Protein AF-A0A3D0NYM0-F1 (afdb_monomer)

Mean predicted aligned error: 7.78 Å

Secondary structure (DSSP, 8-state):
------------TT----SS-SPPHHHHHHHHHHHHHHTTTS-----SGGGGTTTT-SS-----BTTTB-EE-TTSEEESBTTB----EETTTS-HHHHHHH-HHHHHHHH--S-GGGTT-TTHHHHTTS-HHHHHHHHS-SSS--TT-TT---

Sequence (154 aa):
MRQQQRDSVPALSVWKKPRRFTLSAENFQQLCRTAARLNKKGKVFCGRGLQFIPCRNKLIYHCSAGENLLIVLANGDVMPCRRIPLVIGNVRESDLLTLHQNAPVMQALRAVGIPQGCRSCTYADLCRGGSKCLAYAKTGRFDIPDPDCPLAVP

Solvent-accessible surface area (backbone atoms only — not comparable to full-atom values): 9172 Å² total; per-residue (Å²): 140,80,88,77,76,82,78,72,75,79,72,70,83,82,72,69,82,77,84,81,87,68,75,52,60,67,56,47,50,54,51,31,44,49,43,44,58,47,41,78,81,51,87,62,89,44,58,56,63,74,34,16,66,69,42,67,38,88,49,68,27,58,60,49,50,33,75,84,42,74,35,76,46,97,90,31,41,25,20,45,35,94,70,40,93,47,76,58,50,37,63,89,81,44,56,69,65,57,42,52,68,64,21,68,68,27,44,53,45,57,67,45,59,65,11,78,35,28,69,88,39,96,51,29,91,66,23,46,30,38,42,40,43,57,17,27,75,77,68,78,39,59,64,47,44,27,82,71,48,91,76,55,46,133

pLDDT: mean 85.37, std 17.88, range [28.14, 98.38]

Foldseek 3Di:
DDDDDPPPQPPPPPCPPDDDPDDALVRVLVVLLVLLVCVVPDDDDQQAFQSCPSNVDPRADADCQLPPDWDADPQQFIDSDPLAPDTQDGVVVDPPVCSSPPRPVSVQLVPQAQAPQCPPPPCRVPHSQTDQSQVCSVPVGSNHHNPSHPSGDD

Radius of gyration: 17.77 Å; Cα contacts (8 Å, |Δi|>4): 210; chains: 1; bounding box: 51×42×41 Å

Structure (mmCIF, N/CA/C/O backbone):
data_AF-A0A3D0NYM0-F1
#
_entry.id   AF-A0A3D0NYM0-F1
#
loop_
_atom_site.group_PDB
_atom_site.id
_atom_site.type_symbol
_atom_site.label_atom_id
_atom_site.label_alt_id
_atom_site.label_comp_id
_atom_site.label_asym_id
_atom_site.label_entity_id
_atom_site.label_seq_id
_atom_site.pdbx_PDB_ins_code
_atom_site.Cartn_x
_atom_site.Cartn_y
_atom_site.Cartn_z
_atom_site.occupancy
_atom_site.B_iso_or_equiv
_atom_site.auth_seq_id
_atom_site.auth_comp_id
_atom_site.auth_asym_id
_atom_site.auth_atom_id
_atom_site.pdbx_PDB_model_num
ATOM 1 N N . MET A 1 1 ? -28.185 -24.099 11.684 1.00 35.94 1 MET A N 1
ATOM 2 C CA . MET A 1 1 ? -27.397 -23.567 10.553 1.00 35.94 1 MET A CA 1
ATOM 3 C C . MET A 1 1 ? -27.891 -22.160 10.254 1.00 35.94 1 MET A C 1
ATOM 5 O O . MET A 1 1 ? -29.014 -22.021 9.795 1.00 35.94 1 MET A O 1
ATOM 9 N N . ARG A 1 2 ? -27.134 -21.118 10.614 1.00 28.14 2 ARG A N 1
ATOM 10 C CA . ARG A 1 2 ? -27.474 -19.726 10.282 1.00 28.14 2 ARG A CA 1
ATOM 11 C C . ARG A 1 2 ? -26.360 -19.172 9.402 1.00 28.14 2 ARG A C 1
ATOM 13 O O . ARG A 1 2 ? -25.242 -18.992 9.871 1.00 28.14 2 ARG A O 1
ATOM 20 N N . GLN A 1 3 ? -26.680 -18.956 8.128 1.00 34.88 3 GLN A N 1
ATOM 21 C CA . GLN A 1 3 ? -25.934 -18.084 7.228 1.00 34.88 3 GLN A CA 1
ATOM 22 C C . GLN A 1 3 ? -25.909 -16.689 7.875 1.00 34.88 3 GLN A C 1
ATOM 24 O O . GLN A 1 3 ? -26.923 -15.994 7.869 1.00 34.88 3 GLN A O 1
ATOM 29 N N . GLN A 1 4 ? -24.792 -16.291 8.484 1.00 36.72 4 GLN A N 1
ATOM 30 C CA . GLN A 1 4 ? -24.582 -14.892 8.845 1.00 36.72 4 GLN A CA 1
ATOM 31 C C . GLN A 1 4 ? -24.149 -14.148 7.587 1.00 36.72 4 GLN A C 1
ATOM 33 O O . GLN A 1 4 ? -23.123 -14.445 6.969 1.00 36.72 4 GLN A O 1
ATOM 38 N N . GLN A 1 5 ? -25.035 -13.247 7.175 1.00 33.34 5 GLN A N 1
ATOM 39 C CA . GLN A 1 5 ? -24.849 -12.285 6.108 1.00 33.34 5 GLN A CA 1
ATOM 40 C C . GLN A 1 5 ? -23.518 -11.557 6.302 1.00 33.34 5 GLN A C 1
ATOM 42 O O . GLN A 1 5 ? -23.164 -11.131 7.397 1.00 33.34 5 GLN A O 1
ATOM 47 N N . ARG A 1 6 ? -22.756 -11.462 5.210 1.00 34.91 6 ARG A N 1
ATOM 48 C CA . ARG A 1 6 ? -21.597 -10.580 5.112 1.00 34.91 6 ARG A CA 1
ATOM 49 C C . ARG A 1 6 ? -22.140 -9.161 5.155 1.00 34.91 6 ARG A C 1
ATOM 51 O O . ARG A 1 6 ? -22.515 -8.633 4.110 1.00 34.91 6 ARG A O 1
ATOM 58 N N . ASP A 1 7 ? -22.215 -8.584 6.344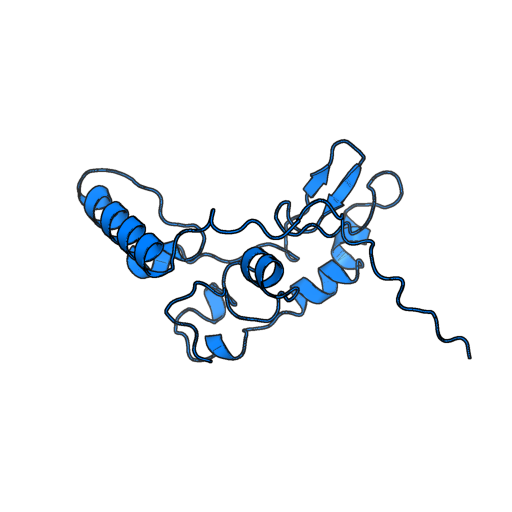 1.00 31.09 7 ASP A N 1
ATOM 59 C CA . ASP A 1 7 ? -22.544 -7.177 6.495 1.00 31.09 7 ASP A CA 1
ATOM 60 C C . ASP A 1 7 ? -21.427 -6.372 5.832 1.00 31.09 7 ASP A C 1
ATOM 62 O O . ASP A 1 7 ? -20.287 -6.279 6.293 1.00 31.09 7 ASP A O 1
ATOM 66 N N . SER A 1 8 ? -21.751 -5.885 4.639 1.00 37.03 8 SER A N 1
ATOM 67 C CA . SER A 1 8 ? -20.936 -4.981 3.856 1.00 37.03 8 SER A CA 1
ATOM 68 C C . SER A 1 8 ? -20.638 -3.751 4.703 1.00 37.03 8 SER A C 1
ATOM 70 O O . SER A 1 8 ? -21.551 -2.988 5.020 1.00 37.03 8 SER A O 1
ATOM 72 N N . VAL A 1 9 ? -19.362 -3.554 5.044 1.00 42.41 9 VAL A N 1
ATOM 73 C CA . VAL A 1 9 ? -18.856 -2.293 5.599 1.00 42.41 9 VAL A CA 1
ATOM 74 C C . VAL A 1 9 ? -19.424 -1.155 4.742 1.00 42.41 9 VAL A C 1
ATOM 76 O O . VAL A 1 9 ? -19.233 -1.198 3.520 1.00 42.41 9 VAL A O 1
ATOM 79 N N . PRO A 1 10 ? -20.137 -0.166 5.317 1.00 37.78 10 PRO A N 1
ATOM 80 C CA . PRO A 1 10 ? -20.707 0.913 4.530 1.00 37.78 10 PRO A CA 1
ATOM 81 C C . PRO A 1 10 ? -19.555 1.632 3.837 1.00 37.78 10 PRO A C 1
ATOM 83 O O . PRO A 1 10 ? -18.698 2.235 4.486 1.00 37.78 10 PRO A O 1
ATOM 86 N N . ALA A 1 11 ? -19.498 1.535 2.510 1.00 44.56 11 ALA A N 1
ATOM 87 C CA . ALA A 1 11 ? -18.585 2.343 1.729 1.00 44.56 11 ALA A CA 1
ATOM 88 C C . ALA A 1 11 ? -18.927 3.803 2.039 1.00 44.56 11 ALA A C 1
ATOM 90 O O . ALA A 1 11 ? -20.002 4.269 1.664 1.00 44.56 11 ALA A O 1
ATOM 91 N N . LEU A 1 12 ? -18.044 4.506 2.758 1.00 42.25 12 LEU A N 1
ATOM 92 C CA . LEU A 1 12 ? -18.159 5.945 2.974 1.00 42.25 12 LEU A CA 1
ATOM 93 C C . LEU A 1 12 ? -18.360 6.591 1.597 1.00 42.25 12 LEU A C 1
ATOM 95 O O . LEU A 1 12 ? -17.435 6.654 0.784 1.00 42.25 12 LEU A O 1
ATOM 99 N N . SER A 1 13 ? -19.587 7.038 1.329 1.00 41.91 13 SER A N 1
ATOM 100 C CA . SER A 1 13 ? -20.108 7.489 0.028 1.00 41.91 13 SER A CA 1
ATOM 101 C C . SER A 1 13 ? -19.487 8.801 -0.475 1.00 41.91 13 SER A C 1
ATOM 103 O O . SER A 1 13 ? -19.978 9.427 -1.413 1.00 41.91 13 SER A O 1
ATOM 105 N N . VAL A 1 14 ? -18.367 9.212 0.121 1.00 45.94 14 VAL A N 1
ATOM 106 C CA . VAL A 1 14 ? -17.684 10.487 -0.109 1.00 45.94 14 VAL A CA 1
ATOM 107 C C . VAL A 1 14 ? -16.816 10.460 -1.375 1.00 45.94 14 VAL A C 1
ATOM 109 O O . VAL A 1 14 ? -16.494 11.505 -1.932 1.00 45.94 14 VAL A O 1
ATOM 112 N N . TRP A 1 15 ? -16.489 9.284 -1.914 1.00 48.88 15 TRP A N 1
ATOM 113 C CA . TRP A 1 15 ? -15.604 9.160 -3.076 1.00 48.88 15 TRP A CA 1
ATOM 114 C C . TRP A 1 15 ? -16.383 8.898 -4.370 1.00 48.88 15 TRP A C 1
ATOM 116 O O . TRP A 1 15 ? -16.247 7.850 -5.002 1.00 48.88 15 TRP A O 1
ATOM 126 N N . LYS A 1 16 ? -17.181 9.879 -4.817 1.00 48.12 16 LYS A N 1
ATOM 127 C CA . LYS A 1 16 ? -17.563 9.953 -6.239 1.00 48.12 16 LYS A CA 1
ATOM 128 C C . LYS A 1 16 ? -16.262 9.984 -7.051 1.00 48.12 16 LYS A C 1
ATOM 130 O O . LYS A 1 16 ? -15.476 10.908 -6.870 1.00 48.12 16 LYS A O 1
ATOM 135 N N . LYS A 1 17 ? -16.016 8.962 -7.889 1.00 51.12 17 LYS A N 1
ATOM 136 C CA . LYS A 1 17 ? -14.792 8.780 -8.702 1.00 51.12 17 LYS A CA 1
ATOM 137 C C . LYS A 1 17 ? -14.268 10.130 -9.228 1.00 51.12 17 LYS A C 1
ATOM 139 O O . LYS A 1 17 ? -14.873 10.667 -10.161 1.00 51.12 17 LYS A O 1
ATOM 144 N N . PRO A 1 18 ? -13.164 10.684 -8.692 1.00 50.25 18 PRO A N 1
ATOM 145 C CA . PRO A 1 18 ? -12.623 11.923 -9.220 1.00 50.25 18 PRO A CA 1
ATOM 146 C C . PRO A 1 18 ? -12.050 11.637 -10.609 1.00 50.25 18 PRO A C 1
ATOM 148 O O . PRO A 1 18 ? -11.067 10.911 -10.767 1.00 50.25 18 PRO A O 1
ATOM 151 N N . ARG A 1 19 ? -12.685 12.193 -11.645 1.00 53.12 19 ARG A N 1
ATOM 152 C CA . ARG A 1 19 ? -12.086 12.249 -12.978 1.00 53.12 19 ARG A CA 1
ATOM 153 C C . ARG A 1 19 ? -10.853 13.167 -12.892 1.00 53.12 19 ARG A C 1
ATOM 155 O O . ARG A 1 19 ? -10.998 14.355 -12.649 1.00 53.12 19 ARG A O 1
ATOM 162 N N . ARG A 1 20 ? -9.662 12.586 -13.110 1.00 58.66 20 ARG A N 1
ATOM 163 C CA . ARG A 1 20 ? -8.364 13.234 -13.424 1.00 58.66 20 ARG A CA 1
ATOM 164 C C . ARG A 1 20 ? -7.761 14.211 -12.389 1.00 58.66 20 ARG A C 1
ATOM 166 O O . ARG A 1 20 ? -7.543 15.375 -12.690 1.00 58.66 20 ARG A O 1
ATOM 173 N N . PHE A 1 21 ? -7.315 13.695 -11.241 1.00 66.88 21 PHE A N 1
ATOM 174 C CA . PHE A 1 21 ? -6.239 14.335 -10.446 1.00 66.88 21 PHE A CA 1
ATOM 175 C C . PHE A 1 21 ? -4.986 13.453 -10.295 1.00 66.88 21 PHE A C 1
ATOM 177 O O . PHE A 1 21 ? -4.089 13.754 -9.513 1.00 66.88 21 PHE A O 1
ATOM 184 N N . THR A 1 22 ? -4.906 12.347 -11.037 1.00 70.50 22 THR A N 1
ATOM 185 C CA . THR A 1 22 ? -3.742 11.453 -11.043 1.00 70.50 22 THR A CA 1
ATOM 186 C C . THR A 1 22 ? -2.869 11.738 -12.258 1.00 70.50 22 THR A C 1
ATOM 188 O O . THR A 1 22 ? -3.387 11.889 -13.366 1.00 70.50 22 THR A O 1
ATOM 191 N N . LEU A 1 23 ? -1.549 11.767 -12.068 1.00 78.19 23 LEU A N 1
ATOM 192 C CA . LEU A 1 23 ? -0.608 11.762 -13.188 1.00 78.19 23 LEU A CA 1
ATOM 193 C C . LEU A 1 23 ? -0.823 10.496 -14.028 1.00 78.19 23 LEU A C 1
ATOM 195 O O . LEU A 1 23 ? -1.108 9.431 -13.481 1.00 78.19 23 LEU A O 1
ATOM 199 N N . SER A 1 24 ? -0.675 10.607 -15.350 1.00 81.94 24 SER A N 1
ATOM 200 C CA . SER A 1 24 ? -0.509 9.418 -16.187 1.00 81.94 24 SER A CA 1
ATOM 201 C C . SER A 1 24 ? 0.785 8.696 -15.797 1.00 81.94 24 SER A C 1
ATOM 203 O O . SER A 1 24 ? 1.708 9.314 -15.256 1.00 81.94 24 SER A O 1
ATOM 205 N N . ALA A 1 25 ? 0.879 7.401 -16.106 1.00 79.38 25 ALA A N 1
ATOM 206 C CA . ALA A 1 25 ? 2.110 6.641 -15.899 1.00 79.38 25 ALA A CA 1
ATOM 207 C C . ALA A 1 25 ? 3.311 7.311 -16.597 1.00 79.38 25 ALA A C 1
ATOM 209 O O . ALA A 1 25 ? 4.387 7.421 -16.012 1.00 79.38 25 ALA A O 1
ATOM 210 N N . GLU A 1 26 ? 3.106 7.844 -17.804 1.00 83.62 26 GLU A N 1
ATOM 211 C CA . GLU A 1 26 ? 4.118 8.589 -18.560 1.00 83.62 26 GLU A CA 1
ATOM 212 C C . GLU A 1 26 ? 4.565 9.870 -17.836 1.00 83.62 26 GLU A C 1
ATOM 214 O O . GLU A 1 26 ? 5.760 10.065 -17.600 1.00 83.62 26 GLU A O 1
ATOM 219 N N . ASN A 1 27 ? 3.620 10.703 -17.385 1.00 87.12 27 ASN A N 1
ATOM 220 C CA . ASN A 1 27 ? 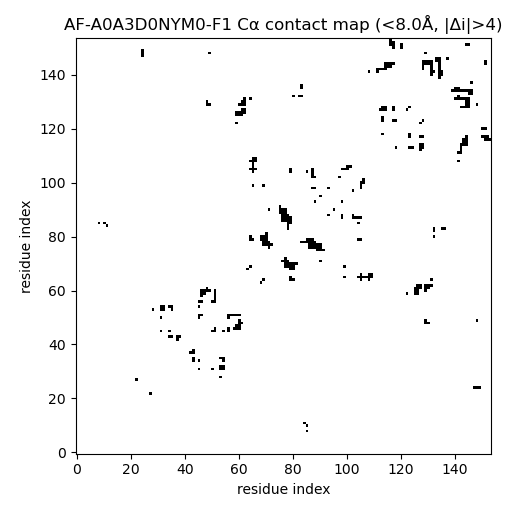3.936 11.935 -16.657 1.00 87.12 27 ASN A CA 1
ATOM 221 C C . ASN A 1 27 ? 4.650 11.639 -15.332 1.00 87.12 27 ASN A C 1
ATOM 223 O O . ASN A 1 27 ? 5.583 12.349 -14.951 1.00 87.12 27 ASN A O 1
ATOM 227 N N . PHE A 1 28 ? 4.245 10.577 -14.632 1.00 86.94 28 PHE A N 1
ATOM 228 C CA . PHE A 1 28 ? 4.906 10.144 -13.407 1.00 86.94 28 PHE A CA 1
ATOM 229 C C . PHE A 1 28 ? 6.351 9.697 -13.667 1.00 86.94 28 PHE A C 1
ATOM 231 O O . PHE A 1 28 ? 7.265 10.098 -12.940 1.00 86.94 28 PHE A O 1
ATOM 238 N N . GLN A 1 29 ? 6.591 8.925 -14.730 1.00 85.81 29 GLN A N 1
ATOM 239 C CA . GLN A 1 29 ? 7.946 8.541 -15.127 1.00 85.81 29 GLN A CA 1
ATOM 240 C C . GLN A 1 29 ? 8.799 9.759 -15.489 1.00 85.81 29 GLN A C 1
ATOM 242 O O . GLN A 1 29 ? 9.949 9.845 -15.051 1.00 85.81 29 GLN A O 1
ATOM 247 N N . GLN A 1 30 ? 8.249 10.714 -16.240 1.00 89.56 30 GLN A N 1
ATOM 248 C CA . GLN A 1 30 ? 8.964 11.926 -16.635 1.00 89.56 30 GLN A CA 1
ATOM 249 C C . GLN A 1 30 ? 9.343 12.794 -15.425 1.00 89.56 30 GLN A C 1
ATOM 251 O O . GLN A 1 30 ? 10.480 13.275 -15.333 1.00 89.56 30 GLN A O 1
ATOM 256 N N . LEU A 1 31 ? 8.433 12.934 -14.454 1.00 89.56 31 LEU A N 1
ATOM 257 C CA . LEU A 1 31 ? 8.703 13.606 -13.181 1.00 89.56 31 LEU A CA 1
ATOM 258 C C . LEU A 1 31 ? 9.873 12.939 -12.447 1.00 89.56 31 LEU A C 1
ATOM 260 O O . LEU A 1 31 ? 10.806 13.617 -12.014 1.00 89.56 31 LEU A O 1
ATOM 264 N N . CYS A 1 32 ? 9.868 11.609 -12.352 1.00 89.06 32 CYS A N 1
ATOM 265 C CA . CYS A 1 32 ? 10.930 10.882 -11.666 1.00 89.06 32 CYS A CA 1
ATOM 266 C C . CYS A 1 32 ? 12.283 10.984 -12.386 1.00 89.06 32 CYS A C 1
ATOM 268 O O . CYS A 1 32 ? 13.305 11.195 -11.738 1.00 89.06 32 CYS A O 1
ATOM 270 N N . ARG A 1 33 ? 12.318 10.906 -13.724 1.00 88.25 33 ARG A N 1
ATOM 271 C CA . ARG A 1 33 ? 13.557 11.121 -14.499 1.00 88.25 33 ARG A CA 1
ATOM 272 C C . ARG A 1 33 ? 14.116 12.527 -14.272 1.00 88.25 33 ARG A C 1
ATOM 274 O O . ARG A 1 33 ? 15.326 12.702 -14.130 1.00 88.25 33 ARG A O 1
ATOM 281 N N . THR A 1 34 ? 13.235 13.521 -14.176 1.00 91.06 34 THR A N 1
ATOM 282 C CA . THR A 1 34 ? 13.617 14.899 -13.844 1.00 91.06 34 THR A CA 1
ATOM 283 C C . THR A 1 34 ? 14.206 14.986 -12.437 1.00 91.06 34 THR A C 1
ATOM 285 O O . THR A 1 34 ? 15.294 15.537 -12.270 1.00 91.06 34 THR A O 1
ATOM 288 N N . ALA A 1 35 ? 13.557 14.378 -11.440 1.00 89.44 35 ALA A N 1
ATOM 289 C CA . ALA A 1 35 ? 14.069 14.295 -10.072 1.00 89.44 35 ALA A CA 1
ATOM 290 C C . ALA A 1 35 ? 15.446 13.608 -10.006 1.00 89.44 35 ALA A C 1
ATOM 292 O O . ALA A 1 35 ? 16.368 14.120 -9.370 1.00 89.44 35 ALA A O 1
ATOM 293 N N . ALA A 1 36 ? 15.630 12.502 -10.731 1.00 86.56 36 ALA A N 1
ATOM 294 C CA . ALA A 1 36 ? 16.910 11.806 -10.837 1.00 86.56 36 ALA A CA 1
ATOM 295 C C . ALA A 1 36 ? 18.010 12.689 -11.455 1.00 86.56 36 ALA A C 1
ATOM 297 O O . ALA A 1 36 ? 19.154 12.665 -11.002 1.00 86.56 36 ALA A O 1
ATOM 298 N N . ARG A 1 37 ? 17.675 13.524 -12.452 1.00 88.88 37 ARG A N 1
ATOM 299 C CA . ARG A 1 37 ? 18.613 14.503 -13.027 1.00 88.88 37 ARG A CA 1
ATOM 300 C C . ARG A 1 37 ? 18.994 15.585 -12.016 1.00 88.88 37 ARG A C 1
ATOM 302 O O . ARG A 1 37 ? 20.169 15.938 -11.932 1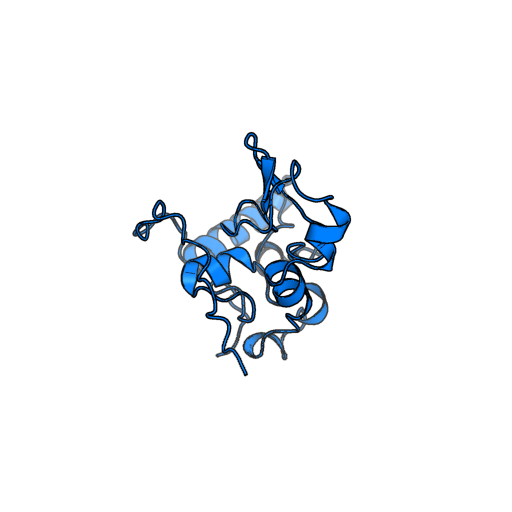.00 88.88 37 ARG A O 1
ATOM 309 N N . LEU A 1 38 ? 18.025 16.100 -11.257 1.00 89.50 38 LEU A N 1
ATOM 310 C CA . LEU A 1 38 ? 18.255 17.114 -10.221 1.00 89.50 38 LEU A CA 1
ATOM 311 C C . LEU A 1 38 ? 19.118 16.579 -9.071 1.00 89.50 38 LEU A C 1
ATOM 313 O O . LEU A 1 38 ? 19.959 17.311 -8.556 1.00 89.50 38 LEU A O 1
ATOM 317 N N . ASN A 1 39 ? 19.001 15.290 -8.744 1.00 85.81 39 ASN A N 1
ATOM 318 C CA . ASN A 1 39 ? 19.834 14.619 -7.743 1.00 85.81 39 ASN A CA 1
ATOM 319 C C . ASN A 1 39 ? 21.344 14.620 -8.052 1.00 85.81 39 ASN A C 1
ATOM 321 O O . ASN A 1 39 ? 22.145 14.353 -7.165 1.00 85.81 39 ASN A O 1
ATOM 325 N N . LYS A 1 40 ? 21.765 14.966 -9.279 1.00 86.25 40 LYS A N 1
ATOM 326 C CA . LYS A 1 40 ? 23.188 15.199 -9.594 1.00 86.25 40 LYS A CA 1
ATOM 327 C C . LYS A 1 40 ? 23.744 16.478 -8.957 1.00 86.25 40 LYS A C 1
ATOM 329 O O . LYS A 1 40 ? 24.954 16.612 -8.837 1.00 86.25 40 LYS A O 1
ATOM 334 N N . LYS A 1 41 ? 22.872 17.434 -8.623 1.00 89.00 41 LYS A N 1
ATOM 335 C CA . LYS A 1 41 ? 23.226 18.776 -8.127 1.00 89.00 41 LYS A CA 1
ATOM 336 C C . LYS A 1 41 ? 22.587 19.115 -6.773 1.00 89.00 41 LYS A C 1
ATOM 338 O O . LYS A 1 41 ? 22.860 20.174 -6.226 1.00 89.00 41 LYS A O 1
ATOM 343 N N . GLY A 1 42 ? 21.726 18.249 -6.244 1.00 85.50 42 GLY A N 1
ATOM 344 C CA . GLY A 1 42 ? 20.985 18.464 -5.002 1.00 85.50 42 GLY A CA 1
ATOM 345 C C . GLY A 1 42 ? 20.421 17.157 -4.449 1.00 85.50 42 GLY A C 1
ATOM 346 O O . GLY A 1 42 ? 20.811 16.081 -4.893 1.00 85.50 42 GLY A O 1
ATOM 347 N N . LYS A 1 43 ? 19.500 17.240 -3.482 1.00 84.19 43 LYS A N 1
ATOM 348 C CA . LYS A 1 43 ? 18.850 16.068 -2.871 1.00 84.19 43 LYS A CA 1
ATOM 349 C C . LYS A 1 43 ? 17.330 16.143 -3.020 1.00 84.19 43 LYS A C 1
ATOM 351 O O . LYS A 1 43 ? 16.649 16.803 -2.244 1.00 84.19 43 LYS A O 1
ATOM 356 N N . VAL A 1 44 ? 16.802 15.432 -4.008 1.00 86.69 44 VAL A N 1
ATO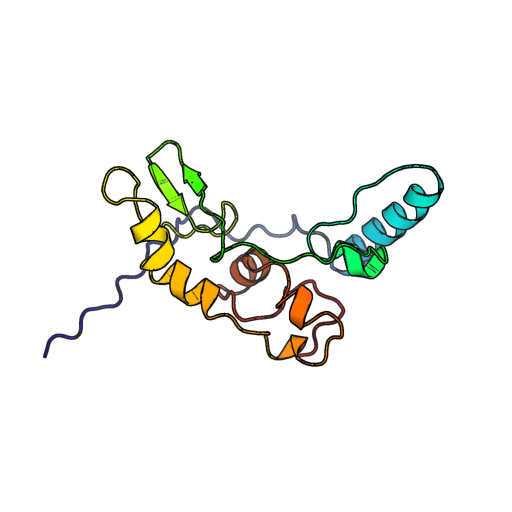M 357 C CA . VAL A 1 44 ? 15.385 15.099 -4.173 1.00 86.69 44 VAL A CA 1
ATOM 358 C C . VAL A 1 44 ? 15.166 13.676 -3.667 1.00 86.69 44 VAL A C 1
ATOM 360 O O . VAL A 1 44 ? 15.703 12.710 -4.212 1.00 86.69 44 VAL A O 1
ATOM 363 N N . PHE A 1 45 ? 14.374 13.526 -2.610 1.00 84.38 45 PHE A N 1
ATOM 364 C CA . PHE A 1 45 ? 14.088 12.215 -2.039 1.00 84.38 45 PHE A CA 1
ATOM 365 C C . PHE A 1 45 ? 13.199 11.381 -2.974 1.00 84.38 45 PHE A C 1
ATOM 367 O O . PHE A 1 45 ? 12.120 11.824 -3.362 1.00 84.38 45 PHE A O 1
ATOM 374 N N . CYS A 1 46 ? 13.639 10.162 -3.307 1.00 84.38 46 CYS A N 1
ATOM 375 C CA . CYS A 1 46 ? 12.948 9.267 -4.245 1.00 84.38 46 CYS A CA 1
ATOM 376 C C . CYS A 1 46 ? 12.668 7.868 -3.665 1.00 84.38 46 CYS A C 1
ATOM 378 O O . CYS A 1 46 ? 12.845 6.863 -4.351 1.00 84.38 46 CYS A O 1
ATOM 380 N N . GLY A 1 47 ? 12.335 7.774 -2.374 1.00 82.69 47 GLY A N 1
ATOM 381 C CA . GLY A 1 47 ? 12.184 6.501 -1.643 1.00 82.69 47 GLY A CA 1
ATOM 382 C C . GLY A 1 47 ? 10.740 6.044 -1.402 1.00 82.69 47 GLY A C 1
ATOM 383 O O . GLY A 1 47 ? 10.492 5.240 -0.507 1.00 82.69 47 GLY A O 1
ATOM 384 N N . ARG A 1 48 ? 9.753 6.602 -2.112 1.00 84.75 48 ARG A N 1
ATOM 385 C CA . ARG A 1 48 ? 8.324 6.308 -1.893 1.00 84.75 48 ARG A CA 1
ATOM 386 C C . ARG A 1 48 ? 7.635 5.901 -3.189 1.00 84.75 48 ARG A C 1
ATOM 388 O O . ARG A 1 48 ? 7.950 6.427 -4.254 1.00 84.75 48 ARG A O 1
ATOM 395 N N . GLY A 1 49 ? 6.642 5.019 -3.074 1.00 88.75 49 GLY A N 1
ATOM 396 C CA . GLY A 1 49 ? 5.893 4.518 -4.224 1.00 88.75 49 GLY A CA 1
ATOM 397 C C . GLY A 1 49 ? 6.827 3.895 -5.259 1.00 88.75 49 GLY A C 1
ATOM 398 O O . GLY A 1 49 ? 7.815 3.262 -4.915 1.00 88.75 49 GLY A O 1
ATOM 399 N N . LEU A 1 50 ? 6.556 4.133 -6.536 1.00 91.50 50 LEU A N 1
ATOM 400 C CA . LEU A 1 50 ? 7.315 3.543 -7.640 1.00 91.50 50 LEU A CA 1
ATOM 401 C C . LEU A 1 50 ? 8.568 4.342 -8.039 1.00 91.50 50 LEU A C 1
ATOM 403 O O . LEU A 1 50 ? 9.214 4.005 -9.024 1.00 91.50 50 LEU A O 1
ATOM 407 N N . GLN A 1 51 ? 8.934 5.395 -7.297 1.00 90.81 51 GLN A N 1
ATOM 408 C CA . GLN A 1 51 ? 10.026 6.312 -7.671 1.00 90.81 51 GLN A CA 1
ATOM 409 C C . GLN A 1 51 ? 11.404 5.637 -7.702 1.00 90.81 51 GLN A C 1
ATOM 411 O O . GLN A 1 51 ? 12.286 6.077 -8.438 1.00 90.81 51 GLN A O 1
ATOM 416 N N . PHE A 1 52 ? 11.597 4.556 -6.942 1.00 90.00 52 PHE A N 1
ATOM 417 C CA . PHE A 1 52 ? 12.870 3.838 -6.898 1.00 90.00 52 PHE A CA 1
ATOM 418 C C . PHE A 1 52 ? 13.254 3.214 -8.249 1.00 90.00 52 PHE A C 1
ATOM 420 O O . PHE A 1 52 ? 14.444 3.094 -8.529 1.00 90.00 52 PHE A O 1
ATOM 427 N N . ILE A 1 53 ? 12.270 2.892 -9.101 1.00 89.25 53 ILE A N 1
ATOM 428 C CA . ILE A 1 53 ? 12.477 2.311 -10.435 1.00 89.25 53 ILE A CA 1
ATOM 429 C C . ILE A 1 53 ? 13.168 3.331 -11.367 1.00 89.25 53 ILE A C 1
ATOM 431 O O . ILE A 1 53 ? 14.325 3.121 -11.737 1.00 89.25 53 ILE A O 1
ATOM 435 N N . PRO A 1 54 ? 12.537 4.470 -11.730 1.00 87.62 54 PRO A N 1
ATOM 436 C CA . PRO A 1 54 ? 13.143 5.463 -12.617 1.00 87.62 54 PRO A CA 1
ATOM 437 C C . PRO A 1 54 ? 14.325 6.208 -11.986 1.00 87.62 54 PRO A C 1
ATOM 439 O O . PRO A 1 54 ? 15.238 6.603 -12.707 1.00 87.62 54 PRO A O 1
ATOM 442 N N . CYS A 1 55 ? 14.340 6.400 -10.662 1.00 85.75 55 CYS A N 1
ATOM 443 C CA . CYS A 1 55 ? 15.437 7.093 -9.982 1.00 85.75 55 CYS A CA 1
ATOM 444 C C . CYS A 1 55 ? 16.612 6.175 -9.617 1.00 85.75 55 CYS A C 1
ATOM 446 O O . CYS A 1 55 ? 17.588 6.669 -9.056 1.00 85.75 55 CYS A O 1
ATOM 448 N N . ARG A 1 56 ? 16.529 4.865 -9.911 1.00 83.31 56 ARG A N 1
ATOM 449 C CA . ARG A 1 56 ? 17.522 3.840 -9.528 1.00 83.31 56 ARG A CA 1
ATOM 450 C C . ARG A 1 56 ? 17.931 3.947 -8.054 1.00 83.31 56 ARG A C 1
ATOM 452 O O . ARG A 1 56 ? 19.110 3.894 -7.707 1.00 83.31 56 ARG A O 1
ATOM 459 N N . ASN A 1 57 ? 16.944 4.155 -7.186 1.00 81.94 57 ASN A N 1
ATOM 460 C CA . ASN A 1 57 ? 17.181 4.308 -5.756 1.00 81.94 57 ASN A CA 1
ATOM 461 C C . ASN A 1 57 ? 17.429 2.934 -5.121 1.00 81.94 57 ASN A C 1
ATOM 463 O O . ASN A 1 57 ? 16.723 1.976 -5.424 1.00 81.94 57 ASN A O 1
ATOM 467 N N . LYS A 1 58 ? 18.398 2.849 -4.204 1.00 82.56 58 LYS A N 1
ATOM 468 C CA . LYS A 1 58 ? 18.659 1.632 -3.419 1.00 82.56 58 LYS A CA 1
ATOM 469 C C . LYS A 1 58 ? 17.542 1.340 -2.413 1.00 82.56 58 LYS A C 1
ATOM 471 O O . LYS A 1 58 ? 17.349 0.194 -2.028 1.00 82.56 58 LYS A O 1
ATOM 476 N N . LEU A 1 59 ? 16.808 2.371 -1.988 1.00 88.25 59 LEU A N 1
ATOM 477 C CA . LEU A 1 59 ? 15.666 2.229 -1.089 1.00 88.25 59 LEU A CA 1
ATOM 478 C C . LEU A 1 59 ? 14.413 1.863 -1.889 1.00 88.25 59 LEU A C 1
ATOM 480 O O . LEU A 1 59 ? 13.769 2.729 -2.487 1.00 88.25 59 LEU A O 1
ATOM 484 N N . ILE A 1 60 ? 14.089 0.571 -1.889 1.00 92.50 60 ILE A N 1
ATOM 485 C CA . ILE A 1 60 ? 12.881 0.018 -2.505 1.00 92.50 60 ILE A CA 1
ATOM 486 C C . ILE A 1 60 ? 11.677 0.30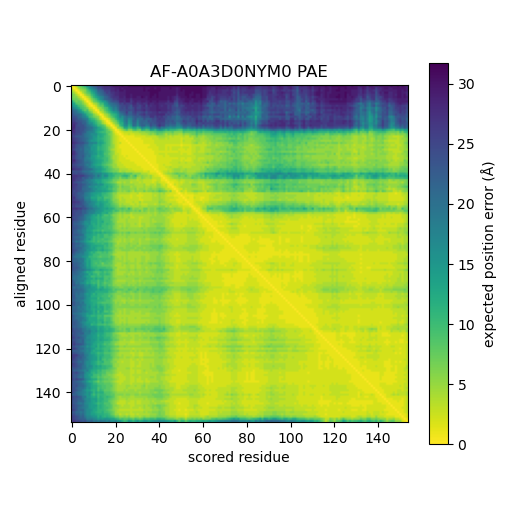3 -1.605 1.00 92.50 60 ILE A C 1
ATOM 488 O O . ILE A 1 60 ? 11.739 0.142 -0.387 1.00 92.50 60 ILE A O 1
ATOM 492 N N . TYR A 1 61 ? 10.574 0.750 -2.201 1.00 93.69 61 TYR A N 1
ATOM 493 C CA . TYR A 1 61 ? 9.349 1.018 -1.458 1.00 93.69 61 TYR A CA 1
ATOM 494 C C . TYR A 1 61 ? 8.593 -0.277 -1.158 1.00 93.69 61 TYR A C 1
ATOM 496 O O . TYR A 1 61 ? 8.271 -1.021 -2.078 1.00 93.69 61 TYR A O 1
ATOM 504 N N . HIS A 1 62 ? 8.220 -0.462 0.108 1.00 93.56 62 HIS A N 1
ATOM 505 C CA . HIS A 1 62 ? 7.288 -1.490 0.571 1.00 93.56 62 HIS A CA 1
ATOM 506 C C . HIS A 1 62 ? 6.092 -0.839 1.271 1.00 93.56 62 HIS A C 1
ATOM 508 O O . HIS A 1 62 ? 6.230 0.167 1.978 1.00 93.56 62 HIS A O 1
ATOM 514 N N . CYS A 1 63 ? 4.895 -1.385 1.064 1.00 94.81 63 CYS A N 1
ATOM 515 C CA . CYS A 1 63 ? 3.680 -0.862 1.678 1.00 94.81 63 CYS A CA 1
ATOM 516 C C . CYS A 1 63 ? 3.438 -1.492 3.057 1.00 94.81 63 CYS A C 1
ATOM 518 O O . CYS A 1 63 ? 3.096 -2.661 3.150 1.00 94.81 63 CYS A O 1
ATOM 520 N N . SER A 1 64 ? 3.500 -0.675 4.110 1.00 94.62 64 SER A N 1
ATOM 521 C CA . SER A 1 64 ? 3.297 -1.075 5.514 1.00 94.62 64 SER A CA 1
ATOM 522 C C . SER A 1 64 ? 1.856 -1.421 5.931 1.00 94.62 64 SER A C 1
ATOM 524 O O . SER A 1 64 ? 1.624 -1.789 7.083 1.00 94.62 64 SER A O 1
ATOM 526 N N . ALA A 1 65 ? 0.862 -1.237 5.055 1.00 95.62 65 ALA A N 1
ATOM 527 C CA . ALA A 1 65 ? -0.544 -1.450 5.409 1.00 95.62 65 ALA A CA 1
ATOM 528 C C . ALA A 1 65 ? -0.806 -2.930 5.736 1.00 95.62 65 ALA A C 1
ATOM 530 O O . ALA A 1 65 ? -0.532 -3.798 4.910 1.00 95.62 65 ALA A O 1
ATOM 531 N N . GLY A 1 66 ? -1.351 -3.198 6.926 1.00 94.31 66 GLY A N 1
ATOM 532 C CA . GLY A 1 66 ? -1.560 -4.554 7.449 1.00 94.31 66 GLY A CA 1
ATOM 533 C C . GLY A 1 66 ? -0.402 -5.098 8.296 1.00 94.31 66 GLY A C 1
ATOM 534 O O . GLY A 1 66 ? -0.620 -6.016 9.084 1.00 94.31 66 GLY A O 1
ATOM 535 N N . GLU A 1 67 ? 0.800 -4.521 8.189 1.00 94.00 67 GLU A N 1
ATOM 536 C CA . GLU A 1 67 ? 2.000 -5.002 8.891 1.00 94.00 67 GLU A CA 1
ATOM 537 C C . GLU A 1 67 ? 2.272 -4.208 10.171 1.00 94.00 67 GLU A C 1
ATOM 539 O O . GLU A 1 67 ? 2.111 -4.736 11.263 1.00 94.00 67 GLU A O 1
ATOM 544 N N . ASN A 1 68 ? 2.636 -2.931 10.067 1.00 93.75 68 ASN A N 1
ATOM 545 C CA . ASN A 1 68 ? 3.045 -2.105 11.213 1.00 93.75 68 ASN A CA 1
ATOM 546 C C . ASN A 1 68 ? 2.453 -0.687 11.169 1.00 93.75 68 ASN A C 1
ATOM 548 O O . ASN A 1 68 ? 3.023 0.255 11.715 1.00 93.75 68 ASN A O 1
ATOM 552 N N . LEU A 1 69 ? 1.305 -0.534 10.504 1.00 95.38 69 LEU A N 1
ATOM 553 C CA . LEU A 1 69 ? 0.597 0.734 10.370 1.00 95.38 69 LEU A CA 1
ATOM 554 C C . LEU A 1 69 ? -0.843 0.613 10.871 1.00 95.38 69 LEU A C 1
ATOM 556 O O . LEU A 1 69 ? -1.590 -0.253 10.419 1.00 95.38 69 LEU A O 1
ATOM 560 N N . LEU A 1 70 ? -1.228 1.550 11.734 1.00 97.00 70 LEU A N 1
ATOM 561 C CA . LEU A 1 70 ? -2.606 1.868 12.095 1.00 97.00 70 LEU A CA 1
ATOM 562 C C . LEU A 1 70 ? -2.770 3.385 12.089 1.00 97.00 70 LEU A C 1
ATOM 564 O O . LEU A 1 70 ? -1.832 4.118 12.401 1.00 97.00 70 LEU A O 1
ATOM 568 N N . ILE A 1 71 ? -3.962 3.851 11.744 1.00 97.56 71 ILE A N 1
ATOM 569 C CA . ILE A 1 71 ? -4.351 5.257 11.816 1.00 97.56 71 ILE A CA 1
ATOM 570 C C . ILE A 1 71 ? -5.552 5.357 12.736 1.00 97.56 71 ILE A C 1
ATOM 572 O O . ILE A 1 71 ? -6.518 4.633 12.525 1.00 97.56 71 ILE A O 1
ATOM 576 N N . VAL A 1 72 ? -5.494 6.264 13.706 1.00 97.62 72 VAL A N 1
ATOM 577 C CA . VAL A 1 72 ? -6.619 6.601 14.580 1.00 97.62 72 VAL A CA 1
ATOM 578 C C . VAL A 1 72 ? -7.117 7.987 14.186 1.00 97.62 72 VAL A C 1
ATOM 580 O O . VAL A 1 72 ? -6.336 8.940 14.132 1.00 97.62 72 VAL A O 1
ATOM 583 N N . LEU A 1 73 ? -8.397 8.095 13.853 1.00 97.12 73 LEU A N 1
ATOM 584 C CA . LEU A 1 73 ? -9.056 9.360 13.549 1.00 97.12 73 LEU A CA 1
ATOM 585 C C . LEU A 1 73 ? -9.496 10.068 14.839 1.00 97.12 73 LEU A C 1
ATOM 587 O O . LEU A 1 73 ? -9.571 9.464 15.906 1.00 97.12 73 LEU A O 1
ATOM 591 N N . ALA A 1 74 ? -9.827 11.360 14.752 1.00 97.19 74 ALA A N 1
ATOM 592 C CA . ALA A 1 74 ? -10.243 12.154 15.917 1.00 97.19 74 ALA A CA 1
ATOM 593 C C . ALA A 1 74 ? -11.518 11.614 16.600 1.00 97.19 74 ALA A C 1
ATOM 595 O O . ALA A 1 74 ? -11.682 11.727 17.814 1.00 97.19 74 ALA A O 1
ATOM 596 N N . ASN A 1 75 ? -12.405 10.973 15.835 1.00 96.94 75 ASN A N 1
ATOM 597 C CA . ASN A 1 75 ? -13.589 10.286 16.354 1.00 96.94 75 ASN A CA 1
ATOM 598 C C . ASN A 1 75 ? -13.275 8.887 16.920 1.00 96.94 75 ASN A C 1
ATOM 600 O O . ASN A 1 75 ? -14.191 8.196 17.350 1.00 96.94 75 ASN A O 1
ATOM 604 N N . GLY A 1 76 ? -12.009 8.473 16.972 1.00 97.88 76 GLY A N 1
ATOM 605 C CA . GLY A 1 76 ? -11.554 7.183 17.492 1.00 97.88 76 GLY A CA 1
ATOM 606 C C . GLY A 1 76 ? -11.560 6.032 16.487 1.00 97.88 76 GLY A C 1
ATOM 607 O O . GLY A 1 76 ? -11.091 4.950 16.838 1.00 97.88 76 GLY A O 1
ATOM 608 N N . ASP A 1 77 ? -12.044 6.238 15.260 1.00 98.19 77 ASP A N 1
ATOM 609 C CA . ASP A 1 77 ? -12.053 5.179 14.250 1.00 98.19 77 ASP A CA 1
ATOM 610 C C . ASP A 1 77 ? -10.631 4.782 13.871 1.00 98.19 77 ASP A C 1
ATOM 612 O O . ASP A 1 77 ? -9.752 5.626 13.678 1.00 98.19 77 ASP A O 1
ATOM 616 N N . VAL A 1 78 ? -10.420 3.479 13.726 1.00 98.19 78 VAL A N 1
ATOM 617 C CA . VAL A 1 78 ? -9.136 2.886 13.379 1.00 98.19 78 VAL A CA 1
ATOM 618 C C . VAL A 1 78 ? -9.167 2.409 11.937 1.00 98.19 78 VAL A C 1
ATOM 620 O O . VAL A 1 78 ? -10.135 1.799 11.489 1.00 98.19 78 VAL A O 1
ATOM 623 N N . MET A 1 79 ? -8.089 2.663 11.200 1.00 97.75 79 MET A N 1
ATOM 624 C CA . MET A 1 79 ? -7.929 2.285 9.796 1.00 97.75 79 MET A CA 1
ATOM 625 C C . MET A 1 79 ? -6.543 1.668 9.548 1.00 97.75 79 MET A C 1
ATOM 627 O O . MET A 1 79 ? -5.573 2.070 10.194 1.00 97.75 79 MET A O 1
ATOM 631 N N . PRO A 1 80 ? -6.383 0.772 8.554 1.00 96.75 80 PRO A N 1
ATOM 632 C CA . PRO A 1 80 ? -5.087 0.164 8.229 1.00 96.75 80 PRO A CA 1
ATOM 633 C C . PRO A 1 80 ? -4.123 1.150 7.548 1.00 96.75 80 PRO A C 1
ATOM 635 O O . PRO A 1 80 ? -2.907 0.970 7.531 1.00 96.75 80 PRO A O 1
ATOM 638 N N . CYS A 1 81 ? -4.668 2.186 6.907 1.00 95.94 81 CYS A N 1
ATOM 639 C CA . CYS A 1 81 ? -3.931 3.264 6.263 1.00 95.94 81 CYS A CA 1
ATOM 640 C C . CYS A 1 81 ? -4.899 4.415 5.987 1.00 95.94 81 CYS A C 1
ATOM 642 O O . CYS A 1 81 ? -6.000 4.181 5.503 1.00 95.94 81 CYS A O 1
ATOM 644 N N . ARG A 1 82 ? -4.463 5.670 6.134 1.00 93.50 82 ARG A N 1
ATOM 645 C CA . ARG A 1 82 ? -5.295 6.856 5.834 1.00 93.50 82 ARG A CA 1
ATOM 646 C C . ARG A 1 82 ? -5.755 6.941 4.372 1.00 93.50 82 ARG A C 1
ATOM 648 O O . ARG A 1 82 ? -6.604 7.752 4.035 1.00 93.50 82 ARG A O 1
ATOM 655 N N . ARG A 1 83 ? -5.132 6.152 3.488 1.00 92.44 83 ARG A N 1
ATOM 656 C CA . ARG A 1 83 ? -5.440 6.063 2.050 1.00 92.44 83 ARG A CA 1
ATOM 657 C C . ARG A 1 83 ? -6.291 4.837 1.699 1.00 92.44 83 ARG A C 1
ATOM 659 O O . ARG A 1 83 ? -6.581 4.626 0.530 1.00 92.44 83 ARG A O 1
ATOM 666 N N . ILE A 1 84 ? -6.637 4.013 2.685 1.00 93.25 84 ILE A N 1
ATOM 667 C CA . ILE A 1 84 ? -7.507 2.849 2.540 1.00 93.25 84 ILE A CA 1
ATOM 668 C C . ILE A 1 84 ? -8.719 3.125 3.433 1.00 93.25 84 ILE A C 1
ATOM 670 O O . ILE A 1 84 ? -8.609 2.920 4.640 1.00 93.25 84 ILE A O 1
ATOM 674 N N . PRO A 1 85 ? -9.832 3.648 2.881 1.00 90.38 85 PRO A N 1
ATOM 675 C CA . PRO A 1 85 ? -10.991 4.120 3.641 1.00 90.38 85 PRO A CA 1
ATOM 676 C C . PRO A 1 85 ? -11.841 2.967 4.202 1.00 90.38 85 PRO A C 1
ATOM 678 O O . PRO A 1 85 ? -13.029 2.870 3.920 1.00 90.38 85 PRO A O 1
ATOM 681 N N . LEU A 1 86 ? -11.211 2.069 4.960 1.00 94.31 86 LEU A N 1
ATOM 682 C CA . LEU A 1 86 ? -11.831 0.941 5.641 1.00 94.31 86 LEU A CA 1
ATOM 683 C C . LEU A 1 86 ? -11.625 1.113 7.143 1.00 94.31 86 LEU A C 1
ATOM 685 O O . LEU A 1 86 ? -10.490 1.058 7.620 1.00 94.31 86 LEU A O 1
ATOM 689 N N . VAL A 1 87 ? -12.721 1.329 7.867 1.00 97.12 87 VAL A N 1
ATOM 690 C CA . VAL A 1 87 ? -12.716 1.312 9.331 1.00 97.12 87 VAL A CA 1
ATOM 691 C C . VAL A 1 87 ? -12.618 -0.141 9.787 1.00 97.12 87 VAL A C 1
ATOM 693 O O . VAL A 1 87 ? -13.346 -0.999 9.291 1.00 97.12 87 VAL A O 1
ATOM 696 N N . IL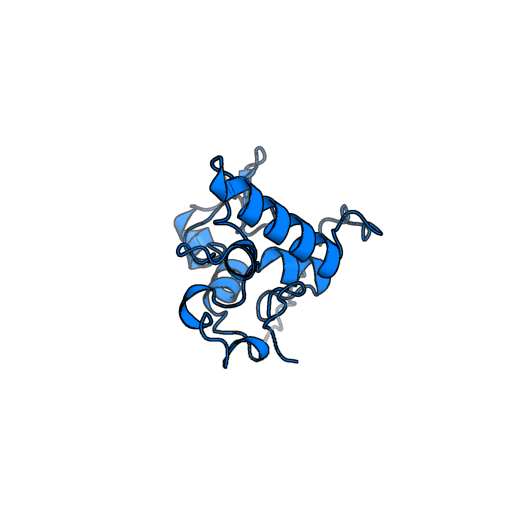E A 1 88 ? -11.686 -0.418 10.696 1.00 97.62 88 ILE A N 1
ATOM 697 C CA . ILE A 1 88 ? -11.453 -1.756 11.257 1.00 97.62 88 ILE A CA 1
ATOM 698 C C . ILE A 1 88 ? -11.933 -1.891 12.706 1.00 97.62 88 ILE A C 1
ATOM 700 O O . ILE A 1 88 ? -11.888 -2.991 13.240 1.00 97.62 88 ILE A O 1
ATOM 704 N N . GLY A 1 89 ? -12.379 -0.793 13.321 1.00 97.69 89 GLY A N 1
ATOM 705 C CA . GLY A 1 89 ? -12.900 -0.712 14.689 1.00 97.69 89 GLY A CA 1
ATOM 706 C C . GLY A 1 89 ? -12.770 0.707 15.253 1.00 97.69 89 GLY A C 1
ATOM 707 O O . GLY A 1 89 ? -12.317 1.606 14.543 1.00 97.69 89 GLY A O 1
ATOM 708 N N . ASN A 1 90 ? -13.123 0.902 16.525 1.00 98.38 90 ASN A N 1
ATOM 709 C CA . ASN A 1 90 ? -12.948 2.163 17.254 1.00 98.38 90 ASN A CA 1
ATOM 710 C C . ASN A 1 90 ? -12.134 1.928 18.541 1.00 98.38 90 ASN A C 1
ATOM 712 O O . ASN A 1 90 ? -12.367 0.956 19.258 1.00 98.38 90 ASN A O 1
ATOM 716 N N . VAL A 1 91 ? -11.197 2.826 18.867 1.00 98.12 91 VAL A N 1
ATOM 717 C CA . VAL A 1 91 ? -10.321 2.694 20.055 1.00 98.12 91 VAL A CA 1
ATOM 718 C C . VAL A 1 91 ? -11.059 2.772 21.392 1.00 98.12 91 VAL A C 1
ATOM 720 O O . VAL A 1 91 ? -10.493 2.414 22.420 1.00 98.12 91 VAL A O 1
ATOM 723 N N . ARG A 1 92 ? -12.304 3.264 21.404 1.00 97.81 92 ARG A N 1
ATOM 724 C CA . ARG A 1 92 ? -13.146 3.287 22.611 1.00 97.81 92 ARG A CA 1
ATOM 725 C C . ARG A 1 92 ? -13.800 1.938 22.906 1.00 97.81 92 ARG A C 1
ATOM 727 O O . ARG A 1 92 ? -14.295 1.747 24.00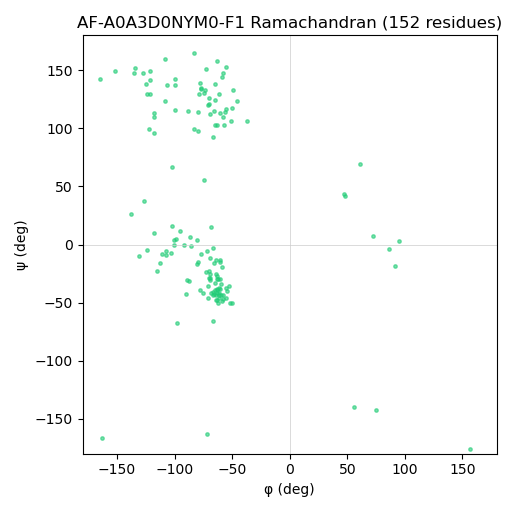9 1.00 97.81 92 ARG A O 1
ATOM 734 N N . GLU A 1 93 ? -13.806 1.031 21.932 1.00 98.00 93 GLU A N 1
ATOM 735 C CA . GLU A 1 93 ? -14.518 -0.250 21.993 1.00 98.00 93 GLU A CA 1
ATOM 736 C C . GLU A 1 93 ? -13.567 -1.453 21.978 1.00 98.00 93 GLU A C 1
ATOM 738 O O . GLU A 1 93 ? -13.935 -2.545 22.404 1.00 98.00 93 GLU A O 1
ATOM 743 N N . SER A 1 94 ? -12.347 -1.298 21.459 1.00 97.19 94 SER A N 1
ATOM 744 C CA . SER A 1 94 ? -11.362 -2.379 21.358 1.00 97.19 94 SER A CA 1
ATOM 745 C C . SER A 1 94 ? -9.937 -1.844 21.394 1.00 97.19 94 SER A C 1
ATOM 747 O O . SER A 1 94 ? -9.654 -0.746 20.909 1.00 97.19 94 SER A O 1
ATOM 749 N N . ASP A 1 95 ? -9.019 -2.641 21.936 1.00 97.31 95 ASP A N 1
ATOM 750 C CA . ASP A 1 95 ? -7.606 -2.290 21.963 1.00 97.31 95 ASP A CA 1
ATOM 751 C C . ASP A 1 95 ? -6.957 -2.410 20.570 1.00 97.31 95 ASP A C 1
ATOM 753 O O . ASP A 1 95 ? -7.357 -3.206 19.713 1.00 97.31 95 ASP A O 1
ATOM 757 N N . LEU A 1 96 ? -5.921 -1.600 20.335 1.00 97.88 96 LEU A N 1
ATOM 758 C CA . LEU A 1 96 ? -5.251 -1.519 19.034 1.00 97.88 96 LEU A CA 1
ATOM 759 C C . LEU A 1 96 ? -4.584 -2.834 18.615 1.00 97.88 96 LEU A C 1
ATOM 761 O O . LEU A 1 96 ? -4.480 -3.092 17.416 1.00 97.88 96 LEU A O 1
ATOM 765 N N . LEU A 1 97 ? -4.125 -3.650 19.570 1.00 97.38 97 LEU A N 1
ATOM 766 C CA . LEU A 1 97 ? -3.459 -4.915 19.273 1.00 97.38 97 LEU A CA 1
ATOM 767 C C . LEU A 1 97 ? -4.472 -5.935 18.749 1.00 97.38 97 LEU A C 1
ATOM 769 O O . LEU A 1 97 ? -4.240 -6.539 17.703 1.00 97.38 97 LEU A O 1
ATOM 773 N N . THR A 1 98 ? -5.627 -6.048 19.403 1.00 97.88 98 THR A N 1
ATOM 774 C CA . THR A 1 98 ? -6.753 -6.872 18.959 1.00 97.88 98 THR A CA 1
ATOM 775 C C . THR A 1 98 ? -7.225 -6.446 17.575 1.00 97.88 98 THR A C 1
ATOM 777 O O . THR A 1 98 ? -7.337 -7.287 16.681 1.00 97.88 98 THR A O 1
ATOM 780 N N . LEU A 1 99 ? -7.436 -5.145 17.346 1.00 97.75 99 LEU A N 1
ATOM 781 C CA . LEU A 1 99 ? -7.833 -4.639 16.028 1.00 97.75 99 LEU A CA 1
ATOM 782 C C . LEU A 1 99 ? -6.766 -4.935 14.963 1.00 97.75 99 LEU A C 1
ATOM 784 O O . LEU A 1 99 ? -7.089 -5.360 13.854 1.00 97.75 99 LEU A O 1
ATOM 788 N N . HIS A 1 100 ? -5.484 -4.771 15.289 1.00 97.19 100 HIS A N 1
ATOM 789 C CA . HIS A 1 100 ? -4.390 -5.084 14.372 1.00 97.19 100 HIS A CA 1
ATOM 790 C C . HIS A 1 100 ? -4.334 -6.568 14.007 1.00 97.19 100 HIS A C 1
ATOM 792 O O . HIS A 1 100 ? -4.215 -6.901 12.824 1.00 97.19 100 HIS A O 1
ATOM 798 N N . GLN A 1 101 ? -4.422 -7.460 14.991 1.00 96.50 101 GLN A N 1
ATOM 799 C CA . GLN A 1 101 ? -4.236 -8.901 14.813 1.00 96.50 101 GLN A CA 1
ATOM 800 C C . GLN A 1 101 ? -5.469 -9.584 14.211 1.00 96.50 101 GLN A C 1
ATOM 802 O O . GLN A 1 101 ? -5.333 -10.445 13.333 1.00 96.50 101 GLN A O 1
ATOM 807 N N . ASN A 1 102 ? -6.663 -9.160 14.624 1.00 97.00 102 ASN A N 1
ATOM 808 C CA . ASN A 1 102 ? -7.887 -9.929 14.413 1.00 97.00 102 ASN A CA 1
ATOM 809 C 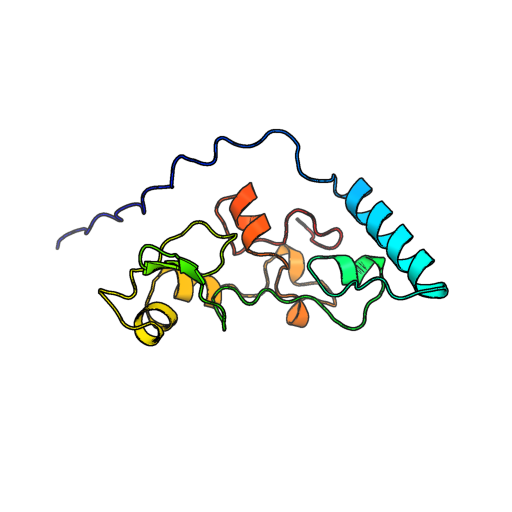C . ASN A 1 102 ? -8.871 -9.286 13.436 1.00 97.00 102 ASN A C 1
ATOM 811 O O . ASN A 1 102 ? -9.746 -9.989 12.935 1.00 97.00 102 ASN A O 1
ATOM 815 N N . ALA A 1 103 ? -8.737 -7.994 13.103 1.00 97.12 103 ALA A N 1
ATOM 816 C CA . ALA A 1 103 ? -9.643 -7.393 12.129 1.00 97.12 103 ALA A CA 1
ATOM 817 C C . ALA A 1 103 ? -9.518 -8.100 10.760 1.00 97.12 103 ALA A C 1
ATOM 819 O O . ALA A 1 103 ? -8.404 -8.196 10.226 1.00 97.12 103 ALA A O 1
ATOM 820 N N . PRO A 1 104 ? -10.631 -8.529 10.129 1.00 96.19 104 PRO A N 1
ATOM 821 C CA . PRO A 1 104 ? -10.594 -9.266 8.863 1.00 96.19 104 PRO A CA 1
ATOM 822 C C . PRO A 1 104 ? -9.833 -8.541 7.745 1.00 96.19 104 PRO A C 1
ATOM 824 O O . PRO A 1 104 ? -9.087 -9.160 6.990 1.00 96.19 104 PRO A O 1
ATOM 827 N N . VAL A 1 105 ? -9.950 -7.210 7.669 1.00 95.62 105 VAL A N 1
ATOM 828 C CA . VAL A 1 105 ? -9.213 -6.387 6.691 1.00 95.62 105 VAL A CA 1
ATOM 829 C C . VAL A 1 105 ? -7.702 -6.438 6.937 1.00 95.62 105 VAL A C 1
ATOM 831 O O . VAL A 1 105 ? -6.928 -6.510 5.984 1.00 95.62 105 VAL A O 1
ATOM 834 N N . MET A 1 106 ? -7.264 -6.428 8.199 1.00 97.25 106 MET A N 1
ATOM 835 C CA . MET A 1 106 ? -5.845 -6.518 8.552 1.00 97.25 106 MET A CA 1
ATOM 836 C C . MET A 1 106 ? -5.275 -7.897 8.210 1.00 97.25 106 MET A C 1
ATOM 838 O O . MET A 1 106 ? -4.187 -7.989 7.639 1.00 97.25 106 MET A O 1
ATOM 842 N N . GLN A 1 107 ? -6.030 -8.964 8.487 1.00 96.25 107 GLN A N 1
ATOM 843 C CA . GLN A 1 107 ? -5.666 -10.326 8.093 1.00 96.25 107 GLN A CA 1
ATOM 844 C C . GLN A 1 107 ? -5.575 -10.461 6.569 1.00 96.25 107 GLN A C 1
ATOM 846 O O . GLN A 1 107 ? -4.575 -10.969 6.062 1.00 96.25 107 GLN A O 1
ATOM 851 N N . ALA A 1 108 ? -6.555 -9.930 5.832 1.00 95.00 108 ALA A N 1
ATOM 852 C CA . ALA A 1 108 ? -6.546 -9.928 4.373 1.00 95.00 108 ALA A CA 1
ATOM 853 C C . ALA A 1 108 ? -5.329 -9.179 3.805 1.00 95.00 108 ALA A C 1
ATOM 855 O O . ALA A 1 108 ? -4.679 -9.683 2.895 1.00 95.00 108 ALA A O 1
ATOM 856 N N . LEU A 1 109 ? -4.974 -8.014 4.364 1.00 95.75 109 LEU A N 1
ATOM 857 C CA . LEU A 1 109 ? -3.794 -7.247 3.945 1.00 95.75 109 LEU A CA 1
ATOM 858 C C . LEU A 1 109 ? -2.478 -8.003 4.180 1.00 95.75 109 LEU A C 1
ATOM 860 O O . LEU A 1 109 ? -1.595 -7.939 3.323 1.00 95.75 109 LEU A O 1
ATOM 864 N N . ARG A 1 110 ? -2.352 -8.732 5.299 1.00 94.00 110 ARG A N 1
ATOM 865 C CA . ARG A 1 110 ? -1.178 -9.574 5.599 1.00 94.00 110 ARG A CA 1
ATOM 866 C C . ARG A 1 110 ? -1.095 -10.814 4.720 1.00 94.00 110 ARG A C 1
ATOM 868 O O . ARG A 1 110 ? 0.002 -11.212 4.339 1.00 94.00 110 ARG A O 1
ATOM 875 N N . ALA A 1 111 ? -2.242 -11.398 4.385 1.00 93.31 111 ALA A N 1
ATOM 876 C CA . ALA A 1 111 ? -2.328 -12.563 3.513 1.00 93.31 111 ALA A CA 1
ATOM 877 C C . ALA A 1 111 ? -1.958 -12.249 2.052 1.00 93.31 111 ALA A C 1
ATOM 879 O O . ALA A 1 111 ? -1.750 -13.172 1.265 1.00 93.31 111 ALA A O 1
ATOM 880 N N . VAL A 1 112 ? -1.841 -10.966 1.673 1.00 91.12 112 VAL A N 1
ATOM 881 C CA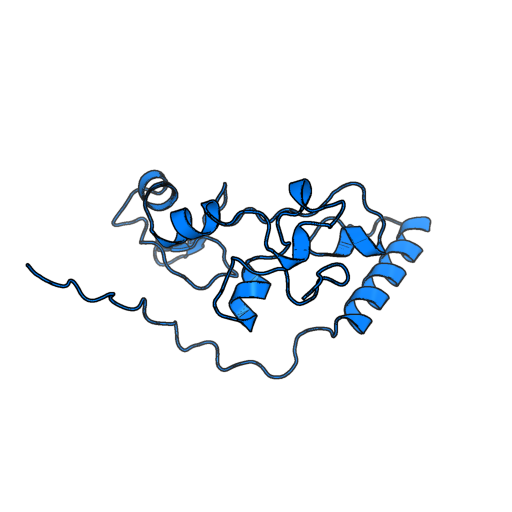 . VAL A 1 112 ? -1.363 -10.579 0.342 1.00 91.12 112 VAL A CA 1
ATOM 882 C C . VAL A 1 112 ? 0.098 -11.012 0.164 1.00 91.12 112 VAL A C 1
ATOM 884 O O . VAL A 1 112 ? 1.039 -10.369 0.642 1.00 91.12 112 VAL A O 1
ATOM 887 N N . GLY A 1 113 ? 0.278 -12.108 -0.572 1.00 91.88 113 GLY A N 1
ATOM 888 C CA . GLY A 1 113 ? 1.564 -12.529 -1.119 1.00 91.88 113 GLY A CA 1
ATOM 889 C C . GLY A 1 113 ? 2.033 -11.629 -2.266 1.00 91.88 113 GLY A C 1
ATOM 890 O O . GLY A 1 113 ? 1.542 -10.518 -2.463 1.00 91.88 113 GLY A O 1
ATOM 891 N N . ILE A 1 114 ? 2.995 -12.111 -3.051 1.00 95.88 114 ILE A N 1
ATOM 892 C CA . ILE A 1 114 ? 3.441 -11.419 -4.266 1.00 95.88 114 ILE A CA 1
ATOM 893 C C . ILE A 1 114 ? 2.328 -11.524 -5.324 1.00 95.88 114 ILE A C 1
ATOM 895 O O . ILE A 1 114 ? 1.978 -12.649 -5.710 1.00 95.88 114 ILE A O 1
ATOM 899 N N . PRO A 1 115 ? 1.773 -10.397 -5.819 1.00 95.44 115 PRO A N 1
ATOM 900 C CA . PRO A 1 115 ? 0.753 -10.431 -6.864 1.00 95.44 115 PRO A CA 1
ATOM 901 C C . PRO A 1 115 ? 1.255 -11.151 -8.117 1.00 95.44 115 PRO A C 1
ATOM 903 O O . PRO A 1 115 ? 2.438 -11.064 -8.446 1.00 95.44 115 PRO A O 1
ATOM 906 N N . GLN A 1 116 ? 0.362 -11.831 -8.843 1.00 94.31 116 GLN A N 1
ATOM 907 C CA . GLN A 1 116 ? 0.718 -12.639 -10.018 1.00 94.31 116 GLN A CA 1
ATOM 908 C C . GLN A 1 116 ? 1.589 -11.872 -11.025 1.00 94.31 116 GLN A C 1
ATOM 910 O O . GLN A 1 116 ? 2.680 -12.335 -11.354 1.00 94.31 116 GLN A O 1
ATOM 915 N N . GLY A 1 117 ? 1.172 -10.660 -11.403 1.00 94.19 117 GLY A N 1
ATOM 916 C CA . GLY A 1 117 ? 1.901 -9.790 -12.332 1.00 94.19 117 GLY A CA 1
ATOM 917 C C . GLY A 1 117 ? 3.245 -9.252 -11.829 1.00 94.19 117 GLY A C 1
ATOM 918 O O . GLY A 1 117 ? 3.943 -8.550 -12.555 1.00 94.19 117 GLY A O 1
ATOM 919 N N . CYS A 1 118 ? 3.624 -9.552 -10.584 1.00 96.88 118 CYS A N 1
ATOM 920 C CA . CYS A 1 118 ? 4.909 -9.179 -9.997 1.00 96.88 118 CYS A CA 1
ATOM 921 C C . CYS A 1 118 ? 5.865 -10.364 -9.822 1.00 96.88 118 CYS A C 1
ATOM 923 O O . CYS A 1 118 ? 7.014 -10.128 -9.474 1.00 96.88 118 CYS A O 1
ATOM 925 N N . ARG A 1 119 ? 5.437 -11.618 -10.028 1.00 94.88 119 ARG A N 1
ATOM 926 C CA . ARG A 1 119 ? 6.219 -12.812 -9.637 1.00 94.88 119 ARG A CA 1
ATOM 927 C C . ARG A 1 119 ? 7.571 -12.950 -10.339 1.00 94.88 119 ARG A C 1
ATOM 929 O O . ARG A 1 119 ? 8.493 -13.492 -9.749 1.00 94.88 119 ARG A O 1
ATOM 936 N N . SER A 1 120 ? 7.697 -12.455 -11.568 1.00 95.19 120 SER A N 1
ATOM 937 C CA . SER A 1 120 ? 8.954 -12.445 -12.332 1.00 95.19 120 SER A CA 1
ATOM 938 C C . SER A 1 120 ? 9.781 -11.166 -12.140 1.00 95.19 120 SER A C 1
ATOM 940 O O . SER A 1 120 ? 10.846 -11.019 -12.737 1.00 95.19 120 SER A O 1
ATOM 942 N N . CYS A 1 121 ? 9.306 -10.213 -11.332 1.00 96.00 121 CYS A N 1
ATOM 943 C CA . CYS A 1 121 ? 9.979 -8.936 -11.127 1.00 96.00 121 CYS A CA 1
ATOM 944 C C . CYS A 1 121 ? 11.175 -9.092 -10.182 1.00 96.00 121 CYS A C 1
ATOM 946 O O . CYS A 1 121 ? 11.043 -9.621 -9.083 1.00 96.00 121 CYS A O 1
ATOM 948 N N . THR A 1 122 ? 12.322 -8.512 -10.537 1.00 94.81 122 THR A N 1
ATOM 949 C CA . THR A 1 122 ? 13.530 -8.498 -9.687 1.00 94.81 122 THR A CA 1
ATOM 950 C C . THR A 1 122 ? 13.308 -7.833 -8.320 1.00 94.81 122 THR A C 1
ATOM 952 O O . THR A 1 122 ? 14.070 -8.061 -7.388 1.00 94.81 122 THR A O 1
ATOM 955 N N . TYR A 1 123 ? 12.264 -7.010 -8.176 1.00 94.94 123 TYR A N 1
ATOM 956 C CA . TYR A 1 123 ? 11.916 -6.339 -6.919 1.00 94.94 123 TYR A CA 1
ATOM 957 C C . TYR A 1 123 ? 10.797 -7.037 -6.137 1.00 94.94 123 TYR A C 1
ATOM 959 O O . TYR A 1 123 ? 10.332 -6.473 -5.147 1.00 94.94 123 TYR A O 1
ATOM 967 N N . ALA A 1 124 ? 10.306 -8.196 -6.583 1.00 95.25 124 ALA A N 1
ATOM 968 C CA . ALA A 1 124 ? 9.076 -8.803 -6.075 1.00 95.25 124 ALA A CA 1
ATOM 969 C C . ALA A 1 124 ? 9.085 -9.014 -4.554 1.00 95.25 124 ALA A C 1
ATOM 971 O O . ALA A 1 124 ? 8.138 -8.602 -3.881 1.00 95.25 124 ALA A O 1
ATOM 972 N N . ASP A 1 125 ? 10.178 -9.558 -4.017 1.00 94.88 125 ASP A N 1
ATOM 973 C CA . ASP A 1 125 ? 10.318 -9.865 -2.588 1.00 94.88 125 ASP A CA 1
ATOM 974 C C . ASP A 1 125 ? 10.437 -8.613 -1.711 1.00 94.88 125 ASP A C 1
ATOM 976 O O . ASP A 1 125 ? 10.013 -8.614 -0.557 1.00 94.88 125 ASP A O 1
ATOM 980 N N . LEU A 1 126 ? 10.973 -7.521 -2.267 1.00 94.44 126 LEU A N 1
ATOM 981 C CA . LEU A 1 126 ? 11.190 -6.266 -1.543 1.00 94.44 126 LEU A CA 1
ATOM 982 C C . LEU A 1 126 ? 9.985 -5.321 -1.638 1.00 94.44 126 LEU A C 1
ATOM 984 O O . LEU A 1 126 ? 9.610 -4.694 -0.656 1.00 94.44 126 LEU A O 1
ATOM 988 N N . CYS A 1 127 ? 9.390 -5.191 -2.824 1.00 95.50 127 CYS A N 1
ATOM 989 C CA . CYS A 1 127 ? 8.301 -4.251 -3.109 1.00 95.50 127 CYS A CA 1
ATOM 990 C C . CYS A 1 127 ? 6.912 -4.851 -2.836 1.00 95.50 127 CYS A C 1
ATOM 992 O O . CYS A 1 127 ? 5.967 -4.125 -2.517 1.00 95.50 127 CYS A O 1
ATOM 994 N N . ARG A 1 128 ? 6.770 -6.175 -3.004 1.00 95.44 128 ARG A N 1
ATOM 995 C CA . ARG A 1 128 ? 5.551 -6.962 -2.732 1.00 95.44 128 ARG A CA 1
ATOM 996 C C . ARG A 1 128 ? 4.266 -6.362 -3.319 1.00 95.44 128 ARG A C 1
ATOM 998 O O . ARG A 1 128 ? 3.210 -6.350 -2.684 1.00 95.44 128 ARG A O 1
ATOM 1005 N N . GLY A 1 129 ? 4.362 -5.867 -4.554 1.00 94.75 129 GLY A N 1
ATOM 1006 C CA . GLY A 1 129 ? 3.222 -5.345 -5.312 1.00 94.75 129 GLY A CA 1
ATOM 1007 C C . GLY A 1 129 ? 3.002 -3.835 -5.224 1.00 94.75 129 GLY A C 1
ATOM 1008 O O . GLY A 1 129 ? 2.051 -3.345 -5.820 1.00 94.75 129 GLY A O 1
ATOM 1009 N N . GLY A 1 130 ? 3.863 -3.077 -4.539 1.00 95.00 130 GLY A N 1
ATOM 1010 C CA . GLY A 1 130 ? 3.796 -1.614 -4.521 1.00 95.00 130 GLY A CA 1
ATOM 1011 C C . GLY A 1 130 ? 2.655 -1.063 -3.659 1.00 95.00 130 GLY A C 1
ATOM 1012 O O . GLY A 1 130 ? 2.391 -1.546 -2.556 1.00 95.00 130 GLY A O 1
ATOM 1013 N N . SER A 1 131 ? 2.009 0.024 -4.093 1.00 94.50 131 SER A N 1
ATOM 1014 C CA . SER A 1 131 ? 1.052 0.757 -3.260 1.00 94.50 131 SER A CA 1
ATOM 1015 C C . SER A 1 131 ? -0.328 0.089 -3.213 1.00 94.50 131 SER A C 1
ATOM 1017 O O . SER A 1 131 ? -1.200 0.366 -4.040 1.00 94.50 131 SER A O 1
ATOM 1019 N N . LYS A 1 132 ? -0.587 -0.691 -2.154 1.00 95.00 132 LYS A N 1
ATOM 1020 C CA . LYS A 1 132 ? -1.889 -1.348 -1.908 1.00 95.00 132 LYS A CA 1
ATOM 1021 C C . LYS A 1 132 ? -3.079 -0.376 -1.950 1.00 95.00 132 LYS A C 1
ATOM 1023 O O . LYS A 1 132 ? -4.145 -0.713 -2.451 1.00 95.00 132 LYS A O 1
ATOM 1028 N N . CYS A 1 133 ? -2.912 0.863 -1.482 1.00 93.62 133 CYS A N 1
ATOM 1029 C CA . CYS A 1 133 ? -4.002 1.841 -1.522 1.00 93.62 133 CYS A CA 1
ATOM 1030 C C . CYS A 1 133 ? -4.354 2.316 -2.942 1.00 93.62 133 CYS A C 1
ATOM 1032 O O . CYS A 1 133 ? -5.500 2.683 -3.174 1.00 93.62 133 CYS A O 1
ATOM 1034 N N . LEU A 1 134 ? -3.399 2.326 -3.886 1.00 91.00 134 LEU A N 1
ATOM 1035 C CA . LEU A 1 134 ? -3.678 2.687 -5.282 1.00 91.00 134 LEU A CA 1
ATOM 1036 C C . LEU A 1 134 ? -4.404 1.547 -5.994 1.00 91.00 134 LEU A C 1
ATOM 1038 O O . LEU A 1 134 ? -5.392 1.800 -6.683 1.00 91.00 134 LEU A O 1
ATOM 1042 N N . ALA A 1 135 ? -3.968 0.306 -5.754 1.00 92.19 135 ALA A N 1
ATOM 1043 C CA . ALA A 1 135 ? -4.682 -0.892 -6.184 1.00 92.19 135 ALA A CA 1
ATOM 1044 C C . ALA A 1 135 ? -6.148 -0.852 -5.722 1.00 92.19 135 ALA A C 1
ATOM 1046 O O . ALA A 1 135 ? -7.063 -0.939 -6.545 1.00 92.19 135 ALA A O 1
ATOM 1047 N N . TYR A 1 136 ? -6.380 -0.580 -4.436 1.00 93.38 136 TYR A N 1
ATOM 1048 C CA . TYR A 1 136 ? -7.728 -0.518 -3.877 1.00 93.38 136 TYR A CA 1
ATOM 1049 C C . TYR A 1 136 ? -8.558 0.641 -4.405 1.00 93.38 136 TYR A C 1
ATOM 1051 O O . TYR A 1 136 ? -9.710 0.445 -4.774 1.00 93.38 136 TYR A O 1
ATOM 1059 N N . ALA A 1 137 ? -7.980 1.838 -4.509 1.00 89.88 137 ALA A N 1
ATOM 1060 C CA . ALA A 1 137 ? -8.695 2.994 -5.038 1.00 89.88 137 ALA A CA 1
ATOM 1061 C C . ALA A 1 137 ? -9.190 2.769 -6.479 1.00 89.88 137 ALA A C 1
ATOM 1063 O O . ALA A 1 137 ? -10.252 3.269 -6.847 1.00 89.88 137 ALA A O 1
ATOM 1064 N N . LYS A 1 138 ? -8.436 2.018 -7.297 1.00 86.94 138 LYS A N 1
ATOM 1065 C CA . LYS A 1 138 ? -8.794 1.738 -8.696 1.00 86.94 138 LYS A CA 1
ATOM 1066 C C . LYS A 1 138 ? -9.685 0.506 -8.869 1.00 86.94 138 LYS A C 1
ATOM 1068 O O . LYS A 1 138 ? -10.482 0.485 -9.802 1.00 86.94 138 LYS A O 1
ATOM 1073 N N . THR A 1 139 ? -9.556 -0.504 -8.007 1.00 88.81 139 THR A N 1
ATOM 1074 C CA . THR A 1 139 ? -10.153 -1.835 -8.250 1.00 88.81 139 THR A CA 1
ATOM 1075 C C . THR A 1 139 ? -10.954 -2.415 -7.086 1.00 88.81 139 THR A C 1
ATOM 1077 O O . THR A 1 139 ? -11.610 -3.437 -7.256 1.00 88.81 139 THR A O 1
ATOM 1080 N N . GLY A 1 140 ? -10.893 -1.809 -5.900 1.00 91.12 140 GLY A N 1
ATOM 1081 C CA . GLY A 1 140 ? -11.433 -2.383 -4.665 1.00 91.12 140 GLY A CA 1
ATOM 1082 C C . GLY A 1 140 ? -10.620 -3.560 -4.108 1.00 91.12 140 GLY A C 1
ATOM 1083 O O . GLY A 1 140 ? -11.048 -4.190 -3.147 1.00 91.12 140 GLY A O 1
ATOM 1084 N N . ARG A 1 141 ? -9.447 -3.861 -4.681 1.00 92.06 141 ARG A N 1
ATOM 1085 C CA . ARG A 1 141 ? -8.588 -4.995 -4.311 1.00 92.06 141 ARG A CA 1
ATOM 1086 C C . ARG A 1 141 ? -7.192 -4.548 -3.873 1.00 92.06 141 ARG A C 1
ATOM 1088 O O . ARG A 1 141 ? -6.676 -3.556 -4.375 1.00 92.06 141 ARG A O 1
ATOM 1095 N N . PHE A 1 142 ? -6.562 -5.298 -2.965 1.00 93.25 142 PHE A N 1
ATOM 1096 C CA . PHE A 1 142 ? -5.179 -5.056 -2.505 1.00 93.25 142 PHE A CA 1
ATOM 1097 C C . PHE A 1 142 ? -4.178 -6.125 -2.970 1.00 93.25 142 PHE A C 1
ATOM 1099 O O . PHE A 1 142 ? -2.982 -5.975 -2.733 1.00 93.25 142 PHE A O 1
ATOM 1106 N N . ASP A 1 143 ? -4.663 -7.209 -3.580 1.00 92.88 143 ASP A N 1
ATOM 1107 C CA . ASP A 1 143 ? -3.910 -8.403 -3.986 1.00 92.88 143 ASP A CA 1
ATOM 1108 C C . ASP A 1 143 ? -3.443 -8.362 -5.452 1.00 92.88 143 ASP A C 1
ATOM 1110 O O . ASP A 1 143 ? -2.973 -9.357 -6.000 1.00 92.88 143 ASP A O 1
ATOM 1114 N N . ILE A 1 144 ? -3.557 -7.195 -6.083 1.00 94.62 144 ILE A N 1
ATOM 1115 C CA . ILE A 1 144 ? -3.102 -6.930 -7.447 1.00 94.62 144 ILE A CA 1
ATOM 1116 C C . ILE A 1 144 ? -1.860 -6.025 -7.428 1.00 94.62 144 ILE A C 1
ATOM 1118 O O . ILE A 1 144 ? -1.634 -5.324 -6.435 1.00 94.62 144 ILE A O 1
ATOM 1122 N N . PRO A 1 145 ? -1.055 -6.005 -8.506 1.00 95.38 145 PRO A N 1
ATOM 1123 C CA . PRO A 1 145 ? 0.032 -5.043 -8.637 1.00 95.38 145 PRO A CA 1
ATOM 1124 C C . PRO A 1 145 ? -0.456 -3.596 -8.504 1.00 95.38 145 PRO A C 1
ATOM 1126 O O . PRO A 1 145 ? -1.592 -3.276 -8.862 1.00 95.38 145 PRO A O 1
ATOM 1129 N N . ASP A 1 146 ? 0.429 -2.707 -8.051 1.00 93.81 146 ASP A N 1
ATOM 1130 C CA . ASP A 1 146 ? 0.237 -1.263 -8.172 1.00 93.81 146 ASP A CA 1
ATOM 1131 C C . ASP A 1 146 ? -0.119 -0.925 -9.634 1.00 93.81 146 ASP A C 1
ATOM 1133 O O . ASP A 1 146 ? 0.699 -1.188 -10.523 1.00 93.81 146 ASP A O 1
ATOM 1137 N N . PRO A 1 147 ? -1.317 -0.373 -9.912 1.00 89.94 147 PRO A N 1
ATOM 1138 C CA . PRO A 1 147 ? -1.798 -0.197 -11.282 1.00 89.94 147 PRO A CA 1
ATOM 1139 C C . PRO A 1 147 ? -0.966 0.766 -12.131 1.00 89.94 147 PRO A C 1
ATOM 1141 O O . PRO A 1 147 ? -1.171 0.830 -13.339 1.00 89.94 147 PRO A O 1
ATOM 1144 N N . ASP A 1 148 ? -0.084 1.552 -11.511 1.00 87.88 148 ASP A N 1
ATOM 1145 C CA . ASP A 1 148 ? 0.813 2.474 -12.209 1.00 87.88 148 ASP A CA 1
ATOM 1146 C C . ASP A 1 148 ? 2.244 1.909 -12.352 1.00 87.88 148 ASP A C 1
ATOM 1148 O O . ASP A 1 148 ? 3.141 2.599 -12.843 1.00 87.88 148 ASP A O 1
ATOM 1152 N N . CYS A 1 149 ? 2.484 0.660 -11.927 1.00 91.38 149 CYS A N 1
ATOM 1153 C CA . CYS A 1 149 ? 3.789 0.009 -12.022 1.00 91.38 149 CYS A CA 1
ATOM 1154 C C . CYS A 1 149 ? 4.147 -0.324 -13.477 1.00 91.38 149 CYS A C 1
ATOM 1156 O O . CYS A 1 149 ? 3.463 -1.136 -14.095 1.00 91.38 149 CYS A O 1
ATOM 1158 N N . PRO A 1 150 ? 5.262 0.202 -14.019 1.00 88.75 150 PRO A N 1
ATOM 1159 C CA . PRO A 1 150 ? 5.660 -0.075 -15.399 1.00 88.75 150 PRO A CA 1
ATOM 1160 C C . PRO A 1 150 ? 6.292 -1.461 -15.598 1.00 88.75 150 PRO A C 1
ATOM 1162 O O . PRO A 1 150 ? 6.571 -1.836 -16.730 1.00 88.75 150 PRO A O 1
ATOM 1165 N N . LEU A 1 151 ? 6.575 -2.190 -14.513 1.00 91.88 151 LEU A N 1
ATOM 1166 C CA . LEU A 1 151 ? 7.203 -3.518 -14.544 1.00 91.88 151 LEU A CA 1
ATOM 1167 C C . LEU A 1 151 ? 6.202 -4.655 -14.309 1.00 91.88 151 LEU A C 1
ATOM 1169 O O . LEU A 1 151 ? 6.585 -5.819 -14.380 1.00 91.88 151 LEU A O 1
ATOM 1173 N N . ALA A 1 152 ? 4.955 -4.333 -13.956 1.00 92.06 152 ALA A N 1
ATOM 1174 C CA . ALA A 1 152 ? 3.930 -5.343 -13.749 1.00 92.06 152 ALA A CA 1
ATOM 1175 C C . ALA A 1 152 ? 3.483 -5.909 -15.101 1.00 92.06 152 ALA A C 1
ATOM 1177 O O . ALA A 1 152 ? 3.205 -5.154 -16.033 1.00 92.06 152 ALA A O 1
ATOM 1178 N N . VAL A 1 153 ? 3.409 -7.233 -15.191 1.00 86.69 153 VAL A N 1
ATOM 1179 C CA . VAL A 1 153 ? 2.926 -7.951 -16.377 1.00 86.69 153 VAL A CA 1
ATOM 1180 C C . VAL A 1 153 ? 1.467 -8.372 -16.134 1.00 86.69 153 VAL A C 1
ATOM 1182 O O . VAL A 1 153 ? 1.145 -8.686 -14.984 1.00 86.69 153 VAL A O 1
ATOM 1185 N N . PRO A 1 154 ? 0.580 -8.330 -17.147 1.00 70.75 154 PRO A N 1
ATOM 1186 C CA . PRO A 1 154 ? -0.799 -8.812 -17.028 1.00 70.75 154 PRO A CA 1
ATOM 1187 C C . PRO A 1 154 ? -0.911 -10.264 -16.548 1.00 70.75 154 PRO A C 1
ATOM 1189 O O . PRO A 1 154 ? -0.046 -11.088 -16.926 1.00 70.75 154 PRO A O 1
#